Protein AF-A0A7W0M156-F1 (afdb_monomer_lite)

Sequence (65 aa):
MTHQAGRRTGRRTTRQSEANVTADVRDVIIIGSGPAGYTAAIYAARANLRPLVFEGSVTAGGALM

Foldseek 3Di:
DDDDDDDPDDPPVPPDPPVPPVPPDQPAEFEEQAPVRVVVVVVCVVVVRNYHYHYDDPDRHGPVD

Radius of gyration: 27.56 Å; chains: 1; bounding box: 82×43×32 Å

Structure (mmCIF, N/CA/C/O backbone):
data_AF-A0A7W0M156-F1
#
_entry.id   AF-A0A7W0M156-F1
#
loop_
_atom_site.group_PDB
_atom_site.id
_atom_site.type_symbol
_atom_site.label_atom_id
_atom_site.label_alt_id
_atom_site.label_comp_id
_atom_site.label_asym_id
_atom_site.label_entity_id
_atom_site.label_seq_id
_atom_site.pdbx_PDB_ins_code
_atom_site.Cartn_x
_atom_site.Cartn_y
_atom_site.Cartn_z
_atom_site.occupancy
_atom_site.B_iso_or_equiv
_atom_site.auth_seq_id
_atom_site.auth_comp_id
_atom_site.auth_asym_id
_atom_site.auth_atom_id
_atom_site.pdbx_PDB_model_num
ATOM 1 N N . MET A 1 1 ? -67.427 -40.356 18.320 1.00 47.31 1 MET A N 1
ATOM 2 C CA . MET A 1 1 ? -66.870 -39.944 17.014 1.00 47.31 1 MET A CA 1
ATOM 3 C C . MET A 1 1 ? -66.052 -38.688 17.240 1.00 47.31 1 MET A C 1
ATOM 5 O O . MET A 1 1 ? -66.577 -37.682 17.692 1.00 47.31 1 MET A O 1
ATOM 9 N N . THR A 1 2 ? -64.743 -38.835 17.104 1.00 46.56 2 THR A N 1
ATOM 10 C CA . THR A 1 2 ? -63.696 -37.962 17.637 1.00 46.56 2 THR A CA 1
ATOM 11 C C . THR A 1 2 ? -63.527 -36.727 16.751 1.00 46.56 2 THR A C 1
ATOM 13 O O . THR A 1 2 ? -63.134 -36.865 15.596 1.00 46.56 2 THR A O 1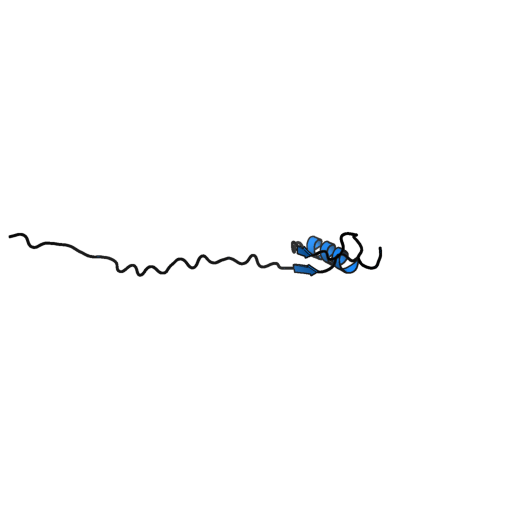
ATOM 16 N N . HIS A 1 3 ? -63.802 -35.525 17.268 1.00 50.09 3 HIS A N 1
ATOM 17 C CA . HIS A 1 3 ? -63.442 -34.289 16.569 1.00 50.09 3 HIS A CA 1
ATOM 18 C C . HIS A 1 3 ? -61.935 -34.048 16.707 1.00 50.09 3 HIS A C 1
ATOM 20 O O . HIS A 1 3 ? -61.402 -33.734 17.769 1.00 50.09 3 HIS A O 1
ATOM 26 N N . GLN A 1 4 ? -61.271 -34.312 15.591 1.00 54.75 4 GLN A N 1
ATOM 27 C CA . GLN A 1 4 ? -59.845 -34.300 15.340 1.00 54.75 4 GLN A CA 1
ATOM 28 C C . GLN A 1 4 ? -59.291 -32.870 15.253 1.00 54.75 4 GLN A C 1
ATOM 30 O O . GLN A 1 4 ? -59.886 -32.017 14.607 1.00 54.75 4 GLN A O 1
ATOM 35 N N . ALA A 1 5 ? -58.111 -32.704 15.862 1.00 52.28 5 ALA A N 1
ATOM 36 C CA . ALA A 1 5 ? -56.981 -31.849 15.481 1.00 52.28 5 ALA A CA 1
ATOM 37 C C . ALA A 1 5 ? -57.252 -30.351 15.229 1.00 52.28 5 ALA A C 1
ATOM 39 O O . ALA A 1 5 ? -58.026 -29.941 14.385 1.00 52.28 5 ALA A O 1
ATOM 40 N N . GLY A 1 6 ? -56.543 -29.432 15.867 1.00 53.69 6 GLY A N 1
ATOM 41 C CA . GLY A 1 6 ? -55.115 -29.496 16.144 1.00 53.69 6 GLY A CA 1
ATOM 42 C C . GLY A 1 6 ? -54.510 -28.214 15.588 1.00 53.69 6 GLY A C 1
ATOM 43 O O . GLY A 1 6 ? -54.432 -28.009 14.380 1.00 53.69 6 GLY A O 1
ATOM 44 N N . ARG A 1 7 ? -54.139 -27.326 16.506 1.00 63.31 7 ARG A N 1
ATOM 45 C CA . ARG A 1 7 ? -53.509 -26.026 16.273 1.00 63.31 7 ARG A CA 1
ATOM 46 C C . ARG A 1 7 ? -52.333 -26.169 15.296 1.00 63.31 7 ARG A C 1
ATOM 48 O O . ARG A 1 7 ? -51.285 -26.681 15.677 1.00 63.31 7 ARG A O 1
ATOM 55 N N . ARG A 1 8 ? -52.461 -25.669 14.063 1.00 56.97 8 ARG A N 1
ATOM 56 C CA . ARG A 1 8 ? -51.313 -25.427 13.171 1.00 56.97 8 ARG A CA 1
ATOM 57 C C . ARG A 1 8 ? -50.902 -23.963 13.232 1.00 56.97 8 ARG A C 1
ATOM 59 O O . ARG A 1 8 ? -51.143 -23.157 12.343 1.00 56.97 8 ARG A O 1
ATOM 66 N N . THR A 1 9 ? -50.272 -23.683 14.367 1.00 60.41 9 THR A N 1
ATOM 67 C CA . THR A 1 9 ? -49.227 -22.682 14.561 1.00 60.41 9 THR A CA 1
ATOM 68 C C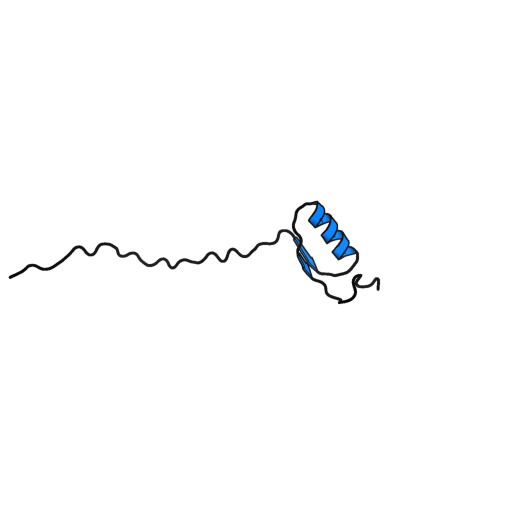 . THR A 1 9 ? -48.287 -22.612 13.355 1.00 60.41 9 THR A C 1
ATOM 70 O O . THR A 1 9 ? -47.821 -23.636 12.861 1.00 60.41 9 THR A O 1
ATOM 73 N N . GLY A 1 10 ? -47.945 -21.385 12.960 1.00 50.03 10 GLY A N 1
ATOM 74 C CA . GLY A 1 10 ? -46.656 -21.080 12.351 1.00 50.03 10 GLY A CA 1
ATOM 75 C C . GLY A 1 10 ? -46.530 -21.362 10.859 1.00 50.03 10 GLY A C 1
ATOM 76 O O . GLY A 1 10 ? -45.754 -22.225 10.458 1.00 50.03 10 GLY A O 1
ATOM 77 N N . ARG A 1 11 ? -47.115 -20.501 10.019 1.00 49.78 11 ARG A N 1
ATOM 78 C CA . ARG A 1 11 ? -46.490 -20.180 8.727 1.00 49.78 11 ARG A CA 1
ATOM 79 C C . ARG A 1 11 ? -45.228 -19.357 9.011 1.00 49.78 11 ARG A C 1
ATOM 81 O O . ARG A 1 11 ? -45.191 -18.151 8.796 1.00 49.78 11 ARG A O 1
ATOM 88 N N . ARG A 1 12 ? -44.187 -20.021 9.530 1.00 52.88 12 ARG A N 1
ATOM 89 C CA . ARG A 1 12 ? -42.803 -19.572 9.371 1.00 52.88 12 ARG A CA 1
ATOM 90 C C . ARG A 1 12 ? -42.518 -19.703 7.885 1.00 52.88 12 ARG A C 1
ATOM 92 O O . ARG A 1 12 ? -42.089 -20.748 7.415 1.00 52.88 12 ARG A O 1
ATOM 99 N N . THR A 1 13 ? -42.865 -18.657 7.140 1.00 58.47 13 THR A N 1
ATOM 100 C CA . THR A 1 13 ? -42.265 -18.434 5.835 1.00 58.47 13 THR A CA 1
ATOM 101 C C . THR A 1 13 ? -40.765 -18.455 6.071 1.00 58.47 13 THR A C 1
ATOM 103 O O . THR A 1 13 ? -40.227 -17.657 6.837 1.00 58.47 13 THR A O 1
ATOM 106 N N . THR A 1 14 ? -40.121 -19.462 5.513 1.00 59.16 14 THR A N 1
ATOM 107 C CA . THR A 1 14 ? -38.682 -19.608 5.416 1.00 59.16 14 THR A CA 1
ATOM 108 C C . THR A 1 14 ? -38.172 -18.365 4.685 1.00 59.16 14 THR A C 1
ATOM 110 O O . THR A 1 14 ? -38.063 -18.357 3.463 1.00 59.16 14 THR A O 1
ATOM 113 N N . ARG A 1 15 ? -37.900 -17.270 5.414 1.00 61.22 15 ARG A N 1
ATOM 114 C CA . ARG A 1 15 ? -36.862 -16.329 4.994 1.00 61.22 15 ARG A CA 1
ATOM 115 C C . ARG A 1 15 ? -35.602 -17.166 5.033 1.00 61.22 15 ARG A C 1
ATOM 117 O O . ARG A 1 15 ? -35.068 -17.452 6.103 1.00 61.22 15 ARG A O 1
ATOM 124 N N . GLN A 1 16 ? -35.258 -17.684 3.863 1.00 59.03 16 GLN A N 1
ATOM 125 C CA . GLN A 1 16 ? -33.965 -18.267 3.612 1.00 59.03 16 GLN A CA 1
ATOM 126 C C . GLN A 1 16 ? -32.935 -17.302 4.181 1.00 59.03 16 GLN A C 1
ATOM 128 O O . GLN A 1 16 ? -33.009 -16.094 3.961 1.00 59.03 16 GLN A O 1
ATOM 133 N N . SER A 1 17 ? -32.052 -17.846 5.002 1.00 55.16 17 SER A N 1
ATOM 134 C CA . SER A 1 17 ? -30.811 -17.205 5.371 1.00 55.16 17 SER A CA 1
ATOM 135 C C . SER A 1 17 ? -30.106 -16.807 4.077 1.00 55.16 17 SER A C 1
ATOM 137 O O . SER A 1 17 ? -29.449 -17.637 3.449 1.00 55.16 17 SER A O 1
ATOM 139 N N . GLU A 1 18 ? -30.258 -15.551 3.666 1.00 61.34 18 GLU A N 1
ATOM 140 C CA . GLU A 1 18 ? -29.211 -14.858 2.936 1.00 61.34 18 GLU A CA 1
ATOM 141 C C . GLU A 1 18 ? -28.008 -14.937 3.869 1.00 61.34 18 GLU A C 1
ATOM 143 O O . GLU A 1 18 ? -27.892 -14.194 4.844 1.00 61.34 18 GLU A O 1
ATOM 148 N N . ALA A 1 19 ? -27.180 -15.962 3.667 1.00 62.16 19 ALA A N 1
ATOM 149 C CA . ALA A 1 19 ? -25.842 -15.959 4.201 1.00 62.16 19 ALA A CA 1
ATOM 150 C C . ALA A 1 19 ? -25.250 -14.664 3.664 1.00 62.16 19 ALA A C 1
ATOM 152 O O . ALA A 1 19 ? -25.008 -14.553 2.463 1.00 62.16 19 ALA A O 1
ATOM 153 N N . ASN A 1 20 ? -25.135 -13.658 4.532 1.00 63.00 20 ASN A N 1
ATOM 154 C CA . ASN A 1 20 ? -24.337 -12.488 4.246 1.00 63.00 20 ASN A CA 1
ATOM 155 C C . ASN A 1 20 ? -22.960 -13.050 3.922 1.00 63.00 20 ASN A C 1
ATOM 157 O O . ASN A 1 20 ? -22.203 -13.406 4.824 1.00 63.00 20 ASN A O 1
ATOM 161 N N . VAL A 1 21 ? -22.670 -13.204 2.630 1.00 68.56 21 VAL A N 1
ATOM 162 C CA . VAL A 1 21 ? -21.309 -13.301 2.146 1.00 68.56 21 VAL A CA 1
ATOM 163 C C . VAL A 1 21 ? -20.756 -11.947 2.530 1.00 68.56 21 VAL A C 1
ATOM 165 O O . VAL A 1 21 ? -20.941 -10.962 1.819 1.00 68.56 21 VAL A O 1
ATOM 168 N N . THR A 1 22 ? -20.205 -11.859 3.738 1.00 69.19 22 THR A N 1
ATOM 169 C CA . THR A 1 22 ? -19.421 -10.717 4.163 1.00 69.19 22 THR A CA 1
ATOM 170 C C . THR A 1 22 ? -18.215 -10.756 3.253 1.00 69.19 22 THR A C 1
ATOM 172 O O . THR A 1 22 ? -17.229 -11.430 3.548 1.00 69.19 22 THR A O 1
ATOM 175 N N . ALA A 1 23 ? -18.365 -10.151 2.074 1.00 75.69 23 ALA A N 1
ATOM 176 C CA . ALA A 1 23 ? -17.267 -9.905 1.175 1.00 75.69 23 ALA A CA 1
ATOM 177 C C . ALA A 1 23 ? -16.195 -9.247 2.039 1.00 75.69 23 ALA A C 1
ATOM 179 O O . ALA A 1 23 ? -16.472 -8.255 2.713 1.00 75.69 23 ALA A O 1
ATOM 180 N N . ASP A 1 24 ? -15.031 -9.881 2.124 1.00 85.50 24 ASP A N 1
ATOM 181 C CA . ASP A 1 24 ? -13.922 -9.387 2.928 1.00 85.50 24 ASP A CA 1
ATOM 182 C C . ASP A 1 24 ? -13.405 -8.114 2.245 1.00 85.50 24 ASP A C 1
ATOM 184 O O . ASP A 1 24 ? -12.591 -8.169 1.319 1.00 85.50 24 ASP A O 1
ATOM 188 N N . VAL A 1 25 ? -13.995 -6.971 2.612 1.00 88.88 25 VAL A N 1
ATOM 189 C CA . VAL A 1 25 ? -13.657 -5.663 2.054 1.00 88.88 25 VAL A CA 1
ATOM 190 C C . VAL A 1 25 ? -12.252 -5.312 2.521 1.00 88.88 25 VAL A C 1
ATOM 192 O O . VAL A 1 25 ? -11.961 -5.292 3.715 1.00 88.88 25 VAL A O 1
ATOM 195 N N . ARG A 1 26 ? -11.365 -5.050 1.561 1.00 93.19 26 AR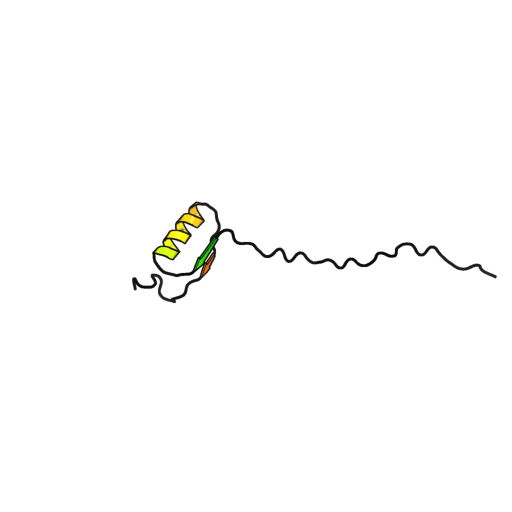G A N 1
ATOM 196 C CA . ARG A 1 26 ? -9.991 -4.624 1.825 1.00 93.19 26 ARG A CA 1
ATOM 197 C C . ARG A 1 26 ? -9.913 -3.106 1.850 1.00 93.19 26 ARG A C 1
ATOM 199 O O . ARG A 1 26 ? -10.405 -2.459 0.932 1.00 93.19 26 ARG A O 1
ATOM 206 N N . ASP A 1 27 ? -9.215 -2.571 2.846 1.00 94.50 27 ASP A N 1
ATOM 207 C CA . ASP A 1 27 ? -8.956 -1.132 2.956 1.00 94.50 27 ASP A CA 1
ATOM 208 C C . ASP A 1 27 ? -7.983 -0.644 1.876 1.00 94.50 27 ASP A C 1
ATOM 210 O O . ASP A 1 27 ? -8.113 0.466 1.362 1.00 94.50 27 ASP A O 1
ATOM 214 N N . VAL A 1 28 ? -6.999 -1.480 1.515 1.00 96.62 28 VAL A N 1
ATOM 215 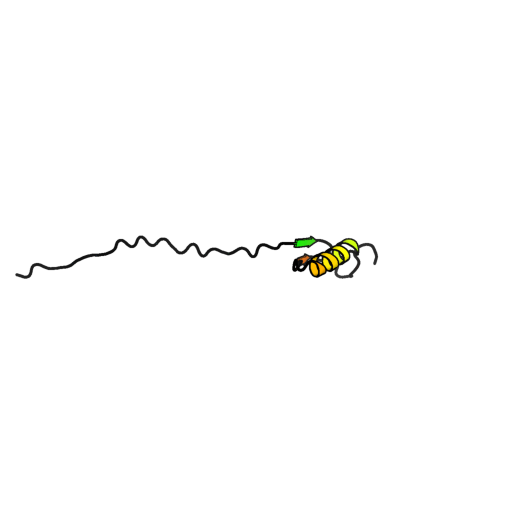C CA . VAL A 1 28 ? -5.970 -1.152 0.522 1.00 96.62 28 VAL A CA 1
ATOM 216 C C . VAL A 1 28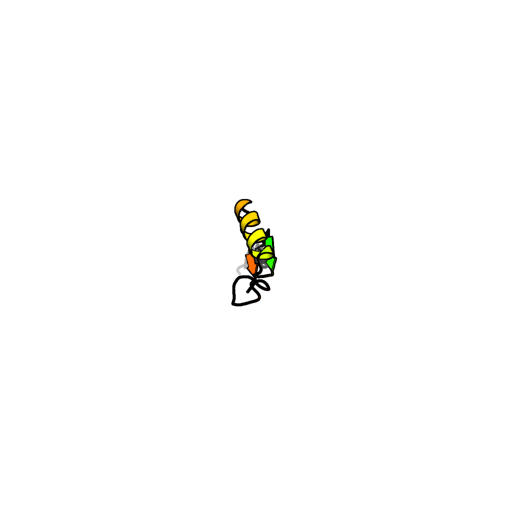 ? -5.618 -2.378 -0.318 1.00 96.62 28 VAL A C 1
ATOM 218 O O . VAL A 1 28 ? -5.248 -3.432 0.206 1.00 96.62 28 VAL A O 1
ATOM 221 N N . ILE A 1 29 ? -5.671 -2.208 -1.639 1.00 96.25 29 ILE A N 1
ATOM 222 C CA . ILE A 1 29 ? -5.151 -3.160 -2.624 1.00 96.25 29 ILE A CA 1
ATOM 223 C C . ILE A 1 29 ? -4.114 -2.435 -3.482 1.00 96.25 29 ILE A C 1
ATOM 225 O O . ILE A 1 29 ? -4.367 -1.335 -3.970 1.00 96.25 29 ILE A O 1
ATOM 229 N N . ILE A 1 30 ? -2.951 -3.053 -3.668 1.00 95.56 30 ILE A N 1
ATOM 230 C CA . ILE A 1 30 ? -1.837 -2.514 -4.451 1.00 95.56 30 ILE A CA 1
ATOM 231 C C . ILE A 1 30 ? -1.560 -3.473 -5.601 1.00 95.56 30 ILE A C 1
ATOM 233 O O . ILE A 1 30 ? -1.414 -4.673 -5.390 1.00 95.56 30 ILE A O 1
ATOM 237 N N . ILE A 1 31 ? -1.469 -2.945 -6.818 1.00 93.19 31 ILE A N 1
ATOM 238 C CA . ILE A 1 31 ? -1.162 -3.726 -8.018 1.00 93.19 31 ILE A CA 1
ATOM 239 C C . ILE A 1 31 ? 0.166 -3.220 -8.582 1.00 93.19 31 ILE A C 1
ATOM 241 O O . ILE A 1 31 ? 0.270 -2.062 -8.984 1.00 93.19 31 ILE A O 1
ATOM 245 N N . GLY A 1 32 ? 1.175 -4.091 -8.602 1.00 89.94 32 GLY A N 1
ATOM 246 C CA . GLY A 1 32 ? 2.511 -3.815 -9.130 1.00 89.94 32 GLY A CA 1
ATOM 247 C C . GLY A 1 32 ? 3.634 -4.174 -8.152 1.00 89.94 32 GLY A C 1
ATOM 248 O O . GLY A 1 32 ? 3.622 -3.757 -6.998 1.00 89.94 32 GLY A O 1
ATOM 249 N N . SER A 1 33 ? 4.649 -4.892 -8.647 1.00 88.06 33 SER A N 1
ATOM 250 C CA . SER A 1 33 ? 5.834 -5.345 -7.892 1.00 88.06 33 SER A CA 1
ATOM 251 C C . SER A 1 33 ? 7.063 -4.436 -8.054 1.00 88.06 33 SER A C 1
ATOM 253 O O . SER A 1 33 ? 8.203 -4.859 -7.871 1.00 88.06 33 SER A O 1
ATOM 255 N N . GLY A 1 34 ? 6.852 -3.178 -8.449 1.00 88.88 34 GLY A N 1
ATOM 256 C CA . GLY A 1 34 ? 7.916 -2.179 -8.562 1.00 88.88 34 GLY A CA 1
ATOM 257 C C . GLY A 1 34 ? 8.231 -1.480 -7.230 1.00 88.88 34 GLY A C 1
ATOM 258 O O . GLY A 1 34 ? 7.500 -1.642 -6.250 1.00 88.88 34 GLY A O 1
ATOM 259 N N . PRO A 1 35 ? 9.252 -0.606 -7.199 1.00 91.69 35 PRO A N 1
ATOM 260 C CA . PRO A 1 35 ? 9.612 0.165 -6.008 1.00 91.69 35 PRO A CA 1
ATOM 261 C C . PRO A 1 35 ? 8.456 1.022 -5.498 1.00 91.69 35 PRO A C 1
ATOM 263 O O . PRO A 1 35 ? 8.272 1.140 -4.292 1.00 91.69 35 PRO A O 1
ATOM 266 N N . ALA A 1 36 ? 7.644 1.578 -6.402 1.00 91.69 36 ALA A N 1
ATOM 267 C CA . ALA A 1 36 ? 6.461 2.352 -6.036 1.00 91.69 36 ALA A CA 1
ATOM 268 C C . ALA A 1 36 ? 5.414 1.490 -5.305 1.00 91.69 36 ALA A C 1
ATOM 270 O O . ALA A 1 36 ? 4.900 1.906 -4.269 1.00 91.69 36 ALA A O 1
ATOM 271 N N . GLY A 1 37 ? 5.151 0.274 -5.800 1.00 93.44 37 GLY A N 1
ATOM 272 C CA . GLY A 1 37 ? 4.193 -0.660 -5.201 1.00 93.44 37 GLY A CA 1
ATOM 273 C C . GLY A 1 37 ? 4.640 -1.145 -3.822 1.00 93.44 37 GLY A C 1
ATOM 274 O O . GLY A 1 37 ? 3.883 -1.044 -2.857 1.00 93.44 37 GLY A O 1
ATOM 275 N N . TYR A 1 38 ? 5.900 -1.57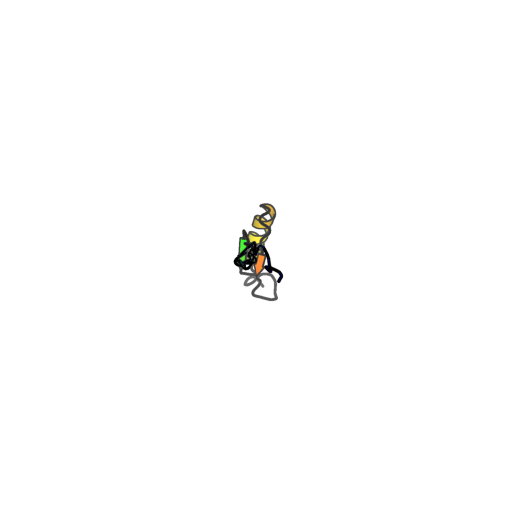1 -3.687 1.00 92.88 38 TYR A N 1
ATOM 276 C CA . TYR A 1 38 ? 6.438 -1.985 -2.387 1.00 92.88 38 TYR A CA 1
ATOM 277 C C . TYR A 1 38 ? 6.563 -0.830 -1.396 1.00 92.88 38 TYR A C 1
ATOM 279 O O . TYR A 1 38 ? 6.265 -1.004 -0.215 1.00 92.88 38 TYR A O 1
ATOM 287 N N . THR A 1 39 ? 6.935 0.364 -1.861 1.00 95.62 39 THR A N 1
ATOM 288 C CA . THR A 1 39 ? 6.949 1.559 -1.009 1.00 95.62 39 THR A CA 1
ATOM 289 C C . THR A 1 39 ? 5.547 1.838 -0.476 1.00 95.62 39 THR A C 1
ATOM 291 O O . THR A 1 39 ? 5.371 1.957 0.736 1.00 95.62 39 THR A O 1
ATOM 294 N N . ALA A 1 40 ? 4.530 1.856 -1.344 1.00 96.19 40 ALA A N 1
ATOM 295 C CA . ALA A 1 40 ? 3.143 2.027 -0.923 1.00 96.19 40 ALA A CA 1
ATOM 296 C C . ALA A 1 40 ? 2.713 0.949 0.088 1.00 96.19 40 ALA A C 1
ATOM 298 O O . ALA A 1 40 ? 2.100 1.278 1.103 1.00 96.19 40 ALA A O 1
ATOM 299 N N . ALA A 1 41 ? 3.094 -0.315 -0.130 1.00 96.25 41 ALA A N 1
ATOM 300 C CA . ALA A 1 41 ? 2.757 -1.421 0.765 1.00 96.25 41 ALA A CA 1
ATOM 301 C C . ALA A 1 41 ? 3.377 -1.254 2.156 1.00 96.25 41 ALA A C 1
ATOM 303 O O . ALA A 1 41 ? 2.690 -1.434 3.161 1.00 96.25 41 ALA A O 1
ATOM 304 N N . ILE A 1 42 ? 4.646 -0.841 2.233 1.00 96.94 42 ILE A N 1
ATOM 305 C CA . ILE A 1 42 ? 5.331 -0.591 3.507 1.00 96.94 42 ILE A CA 1
ATOM 306 C C . ILE A 1 42 ? 4.632 0.524 4.289 1.00 96.94 42 ILE A C 1
ATOM 308 O O . ILE A 1 42 ? 4.398 0.380 5.490 1.00 96.94 42 ILE A O 1
ATOM 312 N N . TYR A 1 43 ? 4.281 1.635 3.640 1.00 97.81 43 TYR A N 1
ATOM 313 C CA . TYR A 1 43 ? 3.617 2.743 4.330 1.00 97.81 43 TYR A CA 1
ATOM 314 C C . TYR A 1 43 ? 2.167 2.419 4.707 1.00 97.81 43 TYR A C 1
ATOM 316 O O . TYR A 1 43 ? 1.751 2.745 5.817 1.00 97.81 43 TYR A O 1
ATOM 324 N N . ALA A 1 44 ? 1.428 1.702 3.858 1.00 97.81 44 ALA A N 1
ATOM 325 C CA . ALA A 1 44 ? 0.087 1.222 4.189 1.00 97.81 44 ALA A CA 1
ATOM 326 C C . ALA A 1 44 ? 0.109 0.223 5.361 1.00 97.81 44 ALA A C 1
ATOM 328 O O . ALA A 1 44 ? -0.731 0.297 6.258 1.00 97.81 44 ALA A O 1
ATOM 329 N N . ALA A 1 45 ? 1.105 -0.667 5.415 1.00 97.56 45 ALA A N 1
ATOM 330 C CA . ALA A 1 45 ? 1.297 -1.578 6.541 1.00 97.56 45 ALA A CA 1
ATOM 331 C C . ALA A 1 45 ? 1.663 -0.830 7.834 1.00 97.56 45 ALA A C 1
ATOM 333 O O . ALA A 1 45 ? 1.104 -1.129 8.885 1.00 97.56 45 ALA A O 1
ATOM 334 N N . ARG A 1 46 ? 2.534 0.190 7.762 1.00 98.00 46 ARG A N 1
ATOM 335 C CA . ARG A 1 46 ? 2.857 1.074 8.903 1.00 98.00 46 ARG A CA 1
ATOM 336 C C . ARG A 1 46 ? 1.647 1.856 9.414 1.00 98.00 46 ARG A C 1
ATOM 338 O O . ARG A 1 46 ? 1.585 2.165 10.598 1.00 98.00 46 ARG A O 1
ATOM 345 N N . ALA A 1 47 ? 0.687 2.139 8.540 1.00 98.00 47 ALA A N 1
ATOM 346 C CA . ALA A 1 47 ? -0.600 2.728 8.892 1.00 98.00 47 ALA A CA 1
ATOM 347 C C . ALA A 1 47 ? -1.635 1.695 9.392 1.00 98.00 47 ALA A C 1
ATOM 349 O O . ALA A 1 47 ? -2.795 2.045 9.583 1.00 98.00 47 ALA A O 1
ATOM 350 N N . ASN A 1 48 ? -1.238 0.436 9.620 1.00 96.75 48 ASN A N 1
ATOM 351 C CA . ASN A 1 48 ? -2.097 -0.673 10.054 1.00 96.75 48 ASN A CA 1
ATOM 352 C C . ASN A 1 48 ? -3.238 -1.045 9.081 1.00 96.75 48 ASN A C 1
ATOM 354 O O . ASN A 1 48 ? -4.202 -1.685 9.490 1.00 96.75 48 ASN A O 1
ATOM 358 N N . LEU A 1 49 ? -3.120 -0.724 7.786 1.00 97.06 49 LEU A N 1
ATOM 359 C CA . LEU A 1 49 ? -4.178 -0.956 6.782 1.00 97.06 49 LEU A CA 1
ATOM 360 C C . LEU A 1 49 ? -4.170 -2.356 6.148 1.00 97.06 49 LEU A C 1
ATOM 362 O O . LEU A 1 49 ? -4.929 -2.613 5.220 1.00 97.06 49 LEU A O 1
ATOM 366 N N . ARG A 1 50 ? -3.291 -3.257 6.611 1.00 96.31 50 ARG A N 1
ATOM 367 C CA . ARG A 1 50 ? -3.194 -4.659 6.148 1.00 96.31 50 ARG A CA 1
ATOM 368 C C . ARG A 1 50 ? -3.297 -4.802 4.608 1.00 96.31 50 ARG A C 1
ATOM 370 O O . ARG A 1 50 ? -4.184 -5.511 4.125 1.00 96.31 50 ARG A O 1
ATOM 377 N N . PRO A 1 51 ? -2.428 -4.127 3.832 1.00 96.31 51 PRO A N 1
ATOM 378 C CA . PRO A 1 51 ? -2.566 -4.057 2.379 1.00 96.31 51 PRO A CA 1
ATOM 379 C C . PRO A 1 51 ? -2.410 -5.431 1.713 1.00 96.31 51 PRO A C 1
ATOM 381 O O . PRO A 1 51 ? -1.559 -6.227 2.110 1.00 96.31 51 PRO A O 1
ATOM 384 N N . LEU A 1 52 ? -3.190 -5.675 0.657 1.00 94.94 52 LEU A N 1
ATOM 385 C CA . LEU A 1 52 ? -3.018 -6.821 -0.241 1.00 94.94 52 LEU A CA 1
ATOM 386 C C . LEU A 1 52 ? -2.252 -6.383 -1.495 1.00 94.94 52 LEU A C 1
ATOM 388 O O . LEU A 1 52 ? -2.693 -5.467 -2.186 1.00 94.94 52 LEU A O 1
ATOM 392 N N . VAL A 1 53 ? -1.129 -7.035 -1.799 1.00 93.62 53 VAL A N 1
ATOM 393 C CA . VAL A 1 53 ? -0.285 -6.702 -2.958 1.00 93.62 53 VAL A CA 1
ATOM 394 C C . VAL A 1 53 ? -0.397 -7.790 -4.022 1.00 93.62 53 VAL A C 1
ATOM 396 O O . VAL A 1 53 ? -0.201 -8.967 -3.729 1.00 93.62 53 VAL A O 1
ATOM 399 N N . PHE A 1 54 ? -0.688 -7.391 -5.258 1.00 91.75 54 PHE A N 1
ATOM 400 C CA . PHE A 1 54 ? -0.632 -8.243 -6.442 1.00 91.75 54 PHE A CA 1
ATOM 401 C C . PHE A 1 54 ? 0.617 -7.920 -7.259 1.00 91.75 54 PHE A C 1
ATOM 403 O O . PHE A 1 54 ? 0.822 -6.784 -7.694 1.00 91.75 54 PHE A O 1
ATOM 410 N N . GLU A 1 55 ? 1.445 -8.933 -7.485 1.00 87.81 55 GLU A N 1
ATOM 411 C CA . GLU A 1 55 ? 2.725 -8.818 -8.178 1.00 87.81 55 GLU A CA 1
ATOM 412 C C . GLU A 1 55 ? 2.591 -9.279 -9.635 1.00 87.81 55 GLU A C 1
ATOM 414 O O . GLU A 1 55 ? 1.958 -10.295 -9.914 1.00 87.81 55 GLU A O 1
ATOM 419 N N . GLY A 1 56 ? 3.154 -8.511 -10.574 1.00 75.06 56 GLY A N 1
ATOM 420 C CA . GLY A 1 56 ? 3.041 -8.786 -12.016 1.00 75.06 56 GLY A CA 1
ATOM 421 C C . GLY A 1 56 ? 4.283 -9.424 -12.647 1.00 75.06 56 GLY A C 1
ATOM 422 O O . GLY A 1 56 ? 4.190 -9.991 -13.730 1.00 75.06 56 GLY A O 1
ATOM 423 N N . SER A 1 57 ? 5.440 -9.340 -11.984 1.00 68.25 57 SER A N 1
ATOM 424 C CA . SER A 1 57 ? 6.716 -9.920 -12.424 1.00 68.25 57 SER A CA 1
ATOM 425 C C . SER A 1 57 ? 7.303 -10.755 -11.292 1.00 68.25 57 SER A C 1
ATOM 427 O O . SER A 1 57 ? 7.324 -10.291 -10.153 1.00 68.25 57 SER A O 1
ATOM 429 N N . VAL A 1 58 ? 7.783 -11.961 -11.616 1.00 59.31 58 VAL A N 1
ATOM 430 C CA . VAL A 1 58 ? 8.418 -12.907 -10.674 1.00 59.31 58 VAL A CA 1
ATOM 431 C C . VAL A 1 58 ? 9.727 -12.340 -10.098 1.00 59.31 58 VAL A C 1
ATOM 433 O O . VAL A 1 58 ? 10.201 -12.791 -9.058 1.00 59.31 58 VAL A O 1
ATOM 436 N N . THR A 1 59 ? 10.306 -11.332 -10.754 1.00 61.16 59 THR A N 1
ATOM 437 C CA . THR A 1 59 ? 11.476 -10.590 -10.281 1.00 61.16 59 THR A CA 1
ATOM 438 C C . THR A 1 59 ? 11.028 -9.326 -9.538 1.00 61.16 59 THR A C 1
ATOM 440 O O . THR A 1 59 ? 10.347 -8.457 -10.092 1.00 61.16 59 THR A O 1
ATOM 443 N N . ALA A 1 60 ? 11.393 -9.232 -8.258 1.00 62.41 60 ALA A N 1
ATOM 444 C CA . ALA A 1 60 ? 11.018 -8.126 -7.380 1.00 62.41 60 ALA A CA 1
ATOM 445 C C . ALA A 1 60 ? 11.685 -6.810 -7.808 1.00 62.41 60 ALA A C 1
ATOM 447 O O . ALA A 1 60 ? 12.894 -6.687 -7.729 1.00 62.41 60 ALA A O 1
ATOM 448 N N . GLY A 1 61 ? 10.927 -5.782 -8.184 1.00 63.22 61 GLY A N 1
ATOM 449 C CA . GLY A 1 61 ? 11.501 -4.497 -8.613 1.00 63.22 61 GLY A CA 1
ATOM 450 C C . GLY A 1 61 ? 10.964 -3.980 -9.943 1.00 63.22 61 GLY A C 1
ATOM 451 O O . GLY A 1 61 ? 11.269 -2.848 -10.320 1.00 63.22 61 GLY A O 1
ATOM 452 N N . GLY A 1 62 ? 10.102 -4.741 -10.625 1.00 68.88 62 GLY A N 1
ATOM 453 C CA . GLY A 1 62 ? 9.432 -4.291 -11.846 1.00 68.88 62 GLY A CA 1
ATOM 454 C C . GLY A 1 62 ? 10.436 -3.849 -12.915 1.00 68.88 62 GLY A C 1
ATOM 455 O O . GLY A 1 62 ? 11.256 -4.647 -13.340 1.00 68.88 62 GLY A O 1
ATOM 456 N N . ALA A 1 63 ? 10.376 -2.578 -13.328 1.00 59.31 63 ALA A N 1
ATOM 457 C CA . ALA A 1 63 ? 11.254 -1.995 -14.351 1.00 59.31 63 ALA A CA 1
ATOM 458 C C . ALA A 1 63 ? 12.670 -1.619 -13.860 1.00 59.31 63 ALA A C 1
ATOM 460 O O . ALA A 1 63 ? 13.448 -1.073 -14.637 1.00 59.31 63 ALA A O 1
ATOM 461 N N . LEU A 1 64 ? 12.987 -1.826 -12.576 1.00 57.53 64 LEU A N 1
ATOM 462 C CA . LEU A 1 64 ? 14.317 -1.553 -12.012 1.00 57.53 64 LEU A CA 1
ATOM 463 C C . LEU A 1 64 ? 15.193 -2.812 -11.876 1.00 57.53 64 LEU A C 1
ATOM 465 O O . LEU A 1 64 ? 16.238 -2.749 -11.228 1.00 57.53 64 LEU A O 1
ATOM 469 N N . MET A 1 65 ? 14.758 -3.937 -12.453 1.00 57.50 65 MET A N 1
ATOM 470 C CA . MET A 1 65 ? 15.531 -5.173 -12.606 1.00 57.50 65 MET A CA 1
ATOM 471 C C . MET A 1 65 ? 15.792 -5.475 -14.075 1.00 57.50 65 MET A C 1
ATOM 473 O O . MET A 1 65 ? 14.883 -5.207 -14.892 1.00 57.50 65 MET A O 1
#

Secondary structure (DSSP, 8-state):
--------------------------S-EEE--SHHHHHHHHHHHHTT---EEE-SSSSTTGGG-

pLDDT: mean 76.5, std 18.15, range [46.56, 98.0]